Protein AF-A0A286D5J5-F1 (afdb_monomer_lite)

Structure (mmCIF, N/CA/C/O backbone):
data_AF-A0A286D5J5-F1
#
_entry.id   AF-A0A286D5J5-F1
#
loop_
_atom_site.group_PDB
_atom_site.id
_atom_site.type_symbol
_atom_site.label_atom_id
_atom_site.label_alt_id
_atom_site.label_comp_id
_atom_site.label_asym_id
_atom_site.label_entity_id
_atom_site.label_seq_id
_atom_site.pdbx_PDB_ins_code
_atom_site.Cartn_x
_atom_site.Cartn_y
_atom_site.Cartn_z
_atom_site.occupancy
_atom_site.B_iso_or_equiv
_atom_site.auth_seq_id
_atom_site.auth_comp_id
_atom_site.auth_asym_id
_atom_site.auth_atom_id
_atom_site.pdbx_PDB_model_num
ATOM 1 N N . MET A 1 1 ? -17.700 3.821 -0.737 1.00 77.81 1 MET A N 1
ATOM 2 C CA . MET A 1 1 ? -17.558 2.663 0.177 1.00 77.81 1 MET A CA 1
ATOM 3 C C . MET A 1 1 ? -17.614 3.028 1.661 1.00 77.81 1 MET A C 1
ATOM 5 O O . MET A 1 1 ? -18.335 2.362 2.390 1.00 77.81 1 MET A O 1
ATOM 9 N N . ALA A 1 2 ? -16.847 4.015 2.151 1.00 86.00 2 ALA A N 1
ATOM 10 C CA . ALA A 1 2 ? -16.774 4.291 3.593 1.00 86.00 2 ALA A CA 1
ATOM 11 C C . ALA A 1 2 ? -18.097 4.780 4.219 1.00 86.00 2 ALA A C 1
ATOM 13 O O . ALA A 1 2 ? -18.407 4.389 5.338 1.00 86.00 2 ALA A O 1
ATOM 14 N N . SER A 1 3 ? -18.878 5.601 3.512 1.00 86.69 3 SER A N 1
ATOM 15 C CA . SER A 1 3 ? -20.154 6.133 4.021 1.00 86.69 3 SER A CA 1
ATOM 16 C C . SER A 1 3 ? -21.285 5.108 3.954 1.00 86.69 3 SER A C 1
ATOM 18 O O . SER A 1 3 ? -22.185 5.113 4.783 1.00 86.69 3 SER A O 1
ATOM 20 N N . GLU A 1 4 ? -21.229 4.201 2.985 1.00 90.56 4 GLU A N 1
ATOM 21 C CA . GLU A 1 4 ? -22.246 3.182 2.743 1.00 90.56 4 GLU A CA 1
ATOM 22 C C . GLU A 1 4 ? -22.267 2.124 3.856 1.00 90.56 4 GLU A C 1
ATOM 24 O O . GLU A 1 4 ? -23.325 1.585 4.169 1.00 90.56 4 GLU A O 1
ATOM 29 N N . VAL A 1 5 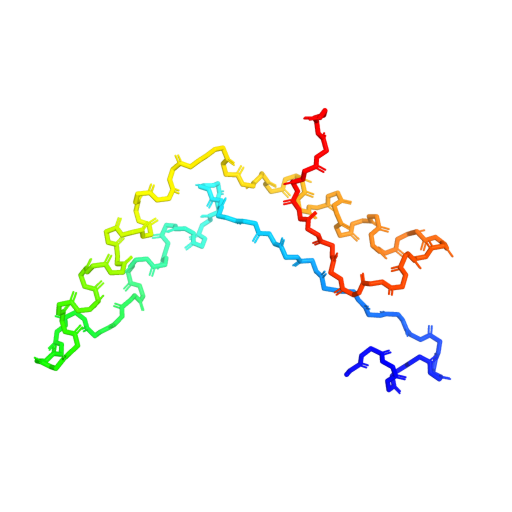? -21.117 1.849 4.485 1.00 92.12 5 VAL A N 1
ATOM 30 C CA . VAL A 1 5 ? -21.000 0.850 5.562 1.00 92.12 5 VAL A CA 1
ATOM 31 C C . VAL A 1 5 ? -21.070 1.443 6.976 1.00 92.12 5 VAL A C 1
ATOM 33 O O . VAL A 1 5 ? -21.183 0.696 7.949 1.00 92.12 5 VAL A O 1
ATOM 36 N N . GLU A 1 6 ? -21.056 2.774 7.099 1.00 88.94 6 GLU A N 1
ATOM 37 C CA . GLU A 1 6 ? -21.098 3.492 8.384 1.00 88.94 6 GLU A CA 1
ATOM 38 C C . GLU A 1 6 ? -22.381 3.172 9.169 1.00 88.94 6 GLU A C 1
ATOM 40 O O . GLU A 1 6 ? -22.335 2.997 10.386 1.00 88.94 6 GLU A O 1
ATOM 45 N N . ALA A 1 7 ? -23.510 2.987 8.472 1.00 90.06 7 ALA A N 1
ATOM 46 C CA . ALA A 1 7 ? -24.795 2.615 9.073 1.00 90.06 7 ALA A CA 1
ATOM 47 C C . ALA A 1 7 ? -24.762 1.268 9.821 1.00 90.06 7 ALA A C 1
ATOM 49 O O . ALA A 1 7 ? -25.577 1.036 10.711 1.00 90.06 7 ALA A O 1
ATOM 50 N N . PHE A 1 8 ? -23.807 0.394 9.493 1.00 92.69 8 PHE A N 1
ATOM 51 C CA . PHE A 1 8 ? -23.613 -0.900 10.151 1.00 92.69 8 PHE A CA 1
ATOM 52 C C . PHE A 1 8 ? -22.578 -0.840 11.284 1.00 92.69 8 PHE A C 1
ATOM 54 O O . PHE A 1 8 ? -22.168 -1.878 11.800 1.00 92.69 8 PHE A O 1
ATOM 61 N N . GLY A 1 9 ? -22.109 0.356 11.657 1.00 88.88 9 GLY A N 1
ATOM 62 C CA . GLY A 1 9 ? -21.058 0.533 12.662 1.00 88.88 9 GLY A CA 1
ATOM 63 C C . GLY A 1 9 ? -19.665 0.102 12.186 1.00 88.88 9 GLY A C 1
ATOM 64 O O . GLY A 1 9 ? -18.758 -0.056 13.003 1.00 88.88 9 GLY A O 1
ATOM 65 N N . VAL A 1 10 ? -19.472 -0.090 10.875 1.00 89.62 10 VAL A N 1
ATOM 66 C CA . VAL A 1 10 ? -18.186 -0.477 10.281 1.00 89.62 10 VAL A CA 1
ATOM 67 C C . VAL A 1 10 ? -17.414 0.769 9.848 1.00 89.62 10 VAL A C 1
ATOM 69 O O . VAL A 1 10 ? -17.965 1.674 9.225 1.00 89.62 10 VAL A O 1
ATOM 72 N N . ARG A 1 11 ? -16.109 0.808 10.148 1.00 87.81 11 ARG A N 1
ATOM 73 C CA . ARG A 1 11 ? -15.196 1.888 9.738 1.00 87.81 11 ARG A CA 1
ATOM 74 C C . ARG A 1 11 ? -14.274 1.421 8.619 1.00 87.81 11 ARG A C 1
ATOM 76 O O . ARG A 1 11 ? -13.745 0.314 8.673 1.00 87.81 11 ARG A O 1
ATOM 83 N N . VAL A 1 12 ? -14.035 2.290 7.639 1.00 90.12 12 VAL A N 1
ATOM 84 C CA . VAL A 1 12 ? -13.125 2.027 6.515 1.00 90.12 12 VAL A CA 1
ATOM 85 C C . VAL A 1 12 ? -12.109 3.154 6.407 1.00 90.12 12 VAL A C 1
ATOM 87 O O . VAL A 1 12 ? -12.465 4.333 6.378 1.00 90.12 12 VAL A O 1
ATOM 90 N N . HIS A 1 13 ? -10.835 2.785 6.304 1.00 88.25 13 HIS A N 1
ATOM 91 C CA . HIS A 1 13 ? -9.723 3.716 6.153 1.00 88.25 13 HIS A CA 1
ATOM 92 C C . HIS A 1 13 ? -8.812 3.258 5.015 1.00 88.25 13 HIS A C 1
ATOM 94 O O . HIS A 1 13 ? -8.543 2.068 4.875 1.00 88.25 13 HIS A O 1
ATOM 100 N N . THR A 1 14 ? -8.327 4.207 4.212 1.00 90.81 14 THR A N 1
ATOM 101 C CA . THR A 1 14 ? -7.306 3.947 3.188 1.00 90.81 14 THR A CA 1
ATOM 102 C C . THR A 1 14 ? -5.974 4.522 3.654 1.00 90.81 14 THR A C 1
ATOM 104 O O . THR A 1 14 ? -5.879 5.710 3.981 1.00 90.81 14 THR A O 1
ATOM 107 N N . VAL A 1 15 ? -4.955 3.667 3.686 1.00 90.25 15 VAL A N 1
ATOM 108 C CA . VAL A 1 15 ? -3.568 4.035 3.970 1.00 90.25 15 VAL A CA 1
ATOM 109 C C . VAL A 1 15 ? -2.829 4.089 2.638 1.00 90.25 15 VAL A C 1
ATOM 111 O O . VAL A 1 15 ? -2.792 3.088 1.926 1.00 90.25 15 VAL A O 1
ATOM 114 N N . LEU A 1 16 ? -2.276 5.252 2.287 1.00 89.75 16 LEU A N 1
ATOM 115 C CA . LEU A 1 16 ? -1.538 5.449 1.037 1.00 89.75 16 LEU A CA 1
ATOM 116 C C . LEU A 1 16 ? -0.032 5.528 1.332 1.00 89.75 16 LEU A C 1
ATOM 118 O O . LEU A 1 16 ? 0.443 6.580 1.779 1.00 89.75 16 LEU A O 1
ATOM 122 N N . PRO A 1 17 ? 0.721 4.428 1.136 1.00 88.44 17 PRO A N 1
ATOM 123 C CA . PRO A 1 17 ? 2.169 4.433 1.279 1.00 88.44 17 PRO A CA 1
ATOM 124 C C . PRO A 1 17 ? 2.862 5.055 0.062 1.00 88.44 17 PRO A C 1
ATOM 126 O O . PRO A 1 17 ? 2.334 5.056 -1.051 1.00 88.44 17 PRO A O 1
ATOM 129 N N . GLY A 1 18 ? 4.076 5.559 0.279 1.00 85.94 18 GLY A N 1
ATOM 130 C CA . GLY A 1 18 ? 5.008 5.876 -0.798 1.00 85.94 18 GLY A CA 1
ATOM 131 C C . GLY A 1 18 ? 5.753 4.634 -1.302 1.00 85.94 18 GLY A C 1
ATOM 132 O O . GLY A 1 18 ? 5.453 3.500 -0.929 1.00 85.94 18 GLY A O 1
ATOM 133 N N . SER A 1 19 ? 6.759 4.852 -2.152 1.00 84.50 19 SER A N 1
ATOM 134 C CA . SER A 1 19 ? 7.637 3.776 -2.637 1.00 84.50 19 SER A CA 1
ATOM 135 C C . SER A 1 19 ? 8.448 3.165 -1.490 1.00 84.50 19 SER A C 1
ATOM 137 O O . SER A 1 19 ? 8.950 3.901 -0.643 1.00 84.50 19 SER A O 1
ATOM 139 N N . SER A 1 20 ? 8.622 1.841 -1.487 1.00 85.88 20 SER A N 1
ATOM 140 C CA . SER A 1 20 ? 9.428 1.119 -0.499 1.00 85.88 20 SER A CA 1
ATOM 141 C C . SER A 1 20 ? 10.391 0.148 -1.175 1.00 85.88 20 SER A C 1
ATOM 143 O O . SER A 1 20 ? 9.971 -0.697 -1.965 1.00 85.88 20 SER A O 1
ATOM 145 N N . GLY A 1 21 ? 11.680 0.254 -0.846 1.00 81.88 21 GLY A N 1
ATOM 146 C CA . GLY A 1 21 ? 12.719 -0.659 -1.334 1.00 81.88 21 GLY A CA 1
ATOM 147 C C . GLY A 1 21 ? 12.820 -1.979 -0.561 1.00 81.88 21 GLY A C 1
ATOM 148 O O . GLY A 1 21 ? 13.504 -2.881 -1.013 1.00 81.88 21 GLY A O 1
ATOM 149 N N . GLU A 1 22 ? 12.152 -2.104 0.589 1.00 85.56 22 GLU A N 1
ATOM 150 C CA . GLU A 1 22 ? 12.253 -3.271 1.491 1.00 85.56 22 GLU A CA 1
ATOM 151 C C . GLU A 1 22 ? 11.239 -4.377 1.189 1.00 85.56 22 GLU A C 1
ATOM 153 O O . GLU A 1 22 ? 11.185 -5.386 1.890 1.00 85.56 22 GLU A O 1
ATOM 158 N N . THR A 1 23 ? 10.381 -4.170 0.194 1.00 85.25 23 THR A N 1
ATOM 159 C CA . THR A 1 23 ? 9.276 -5.083 -0.102 1.00 85.25 23 THR A CA 1
ATOM 160 C C . THR A 1 23 ? 9.626 -5.978 -1.282 1.00 85.25 23 THR A C 1
ATOM 162 O O . THR A 1 23 ? 10.098 -5.490 -2.301 1.00 85.25 23 THR A O 1
ATOM 165 N N . SER A 1 24 ? 9.296 -7.268 -1.209 1.00 85.94 24 SER A N 1
ATOM 166 C CA . SER A 1 24 ? 9.428 -8.196 -2.348 1.00 85.94 24 SER A CA 1
ATOM 167 C C . SER A 1 24 ? 8.584 -7.784 -3.563 1.00 85.94 24 SER A C 1
ATOM 169 O O . SER A 1 24 ? 8.864 -8.172 -4.699 1.00 85.94 24 SER A O 1
ATOM 171 N N . PHE A 1 25 ? 7.555 -6.956 -3.345 1.00 86.12 25 PHE A N 1
ATOM 172 C CA . PHE A 1 25 ? 6.813 -6.300 -4.418 1.00 86.12 25 PHE A CA 1
ATOM 173 C C . PHE A 1 25 ? 7.732 -5.433 -5.288 1.00 86.12 25 PHE A C 1
ATOM 175 O O . PHE A 1 25 ? 7.633 -5.488 -6.508 1.00 86.12 25 PHE A O 1
ATOM 182 N N . ARG A 1 26 ? 8.667 -4.681 -4.688 1.00 82.06 26 ARG A N 1
ATOM 183 C CA . ARG A 1 26 ? 9.664 -3.883 -5.422 1.00 82.06 26 ARG A CA 1
ATOM 184 C C . ARG A 1 26 ? 10.495 -4.758 -6.360 1.00 82.06 26 ARG A C 1
ATOM 186 O O . ARG A 1 26 ? 10.668 -4.386 -7.518 1.00 82.06 26 ARG A O 1
ATOM 193 N N . ASP A 1 27 ? 10.963 -5.902 -5.867 1.00 83.00 27 ASP A N 1
ATOM 194 C CA . ASP A 1 27 ? 11.842 -6.810 -6.615 1.00 83.00 27 ASP A CA 1
ATOM 195 C C . ASP A 1 27 ? 11.116 -7.482 -7.787 1.00 83.00 27 ASP A C 1
ATOM 197 O O . ASP A 1 27 ? 11.685 -7.684 -8.857 1.00 83.00 27 ASP A O 1
ATOM 201 N N . THR A 1 28 ? 9.833 -7.800 -7.608 1.00 84.44 28 THR A N 1
ATOM 202 C CA . THR A 1 28 ? 9.022 -8.513 -8.608 1.00 84.44 28 THR A CA 1
ATOM 203 C C . THR A 1 28 ? 8.255 -7.592 -9.560 1.00 84.44 28 THR A C 1
ATOM 205 O O . THR A 1 28 ? 7.800 -8.047 -10.612 1.00 84.44 28 THR A O 1
ATOM 208 N N . ALA A 1 29 ? 8.114 -6.303 -9.240 1.00 81.56 29 ALA A N 1
ATOM 209 C CA . ALA A 1 29 ? 7.339 -5.354 -10.040 1.00 81.56 29 ALA A CA 1
ATOM 210 C C . ALA A 1 29 ? 7.903 -5.155 -11.455 1.00 81.56 29 ALA A C 1
ATOM 212 O O . ALA A 1 29 ? 7.134 -5.068 -12.409 1.00 81.56 29 ALA A O 1
ATOM 213 N N . LEU A 1 30 ? 9.232 -5.116 -11.606 1.00 75.56 30 LEU A N 1
ATOM 214 C CA . LEU A 1 30 ? 9.880 -4.920 -1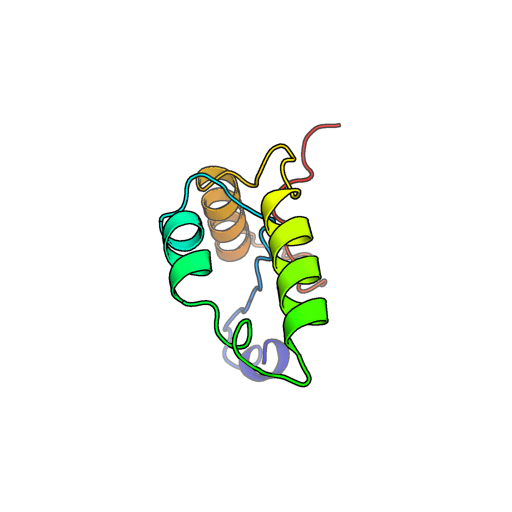2.910 1.00 75.56 30 LEU A CA 1
ATOM 215 C C . LEU A 1 30 ? 9.699 -6.131 -13.832 1.00 75.56 30 LEU A C 1
ATOM 217 O O . LEU A 1 30 ? 9.425 -5.958 -15.013 1.00 75.56 30 LEU A O 1
ATOM 221 N N . THR A 1 31 ? 9.796 -7.348 -13.291 1.00 79.75 31 THR A N 1
ATOM 222 C CA . THR A 1 31 ? 9.636 -8.596 -14.059 1.00 79.75 31 THR A CA 1
ATOM 223 C C . THR A 1 31 ? 8.210 -8.786 -14.578 1.00 79.75 31 THR A C 1
ATOM 225 O O . THR A 1 31 ? 8.002 -9.427 -15.601 1.00 79.75 31 THR A O 1
ATOM 228 N N . ASN A 1 32 ? 7.219 -8.227 -13.881 1.00 80.44 32 ASN A N 1
ATOM 229 C CA . ASN A 1 32 ? 5.812 -8.314 -14.275 1.00 80.44 32 ASN A CA 1
ATOM 230 C C . ASN A 1 32 ? 5.349 -7.143 -15.153 1.00 80.44 32 ASN A C 1
ATOM 232 O O . ASN A 1 32 ? 4.173 -7.085 -15.522 1.00 80.44 32 ASN A O 1
ATOM 236 N N . LEU A 1 33 ? 6.242 -6.208 -15.483 1.00 78.81 33 LEU A N 1
ATOM 237 C CA . LEU A 1 33 ? 5.913 -5.091 -16.351 1.00 78.81 33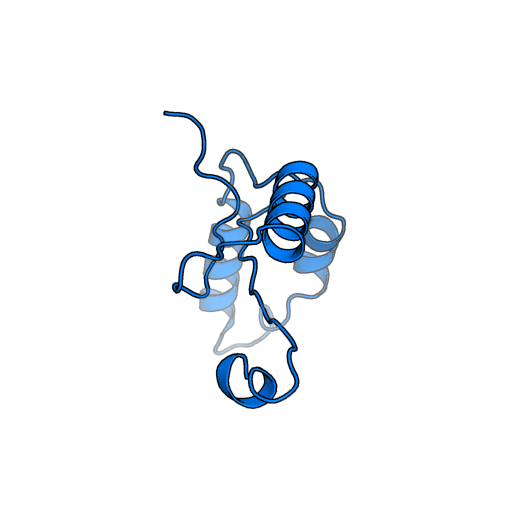 LEU A CA 1
ATOM 238 C C . LEU A 1 33 ? 5.799 -5.569 -17.806 1.00 78.81 33 LEU A C 1
ATOM 240 O O . LEU A 1 33 ? 6.666 -6.284 -18.301 1.00 78.81 33 LEU A O 1
ATOM 244 N N . ARG A 1 34 ? 4.729 -5.167 -18.493 1.00 80.00 34 ARG A N 1
ATOM 245 C CA . ARG A 1 34 ? 4.452 -5.515 -19.897 1.00 80.00 34 ARG A CA 1
ATOM 246 C C . ARG A 1 34 ? 4.351 -4.254 -20.749 1.00 80.00 34 ARG A C 1
ATOM 248 O O . ARG A 1 34 ? 4.076 -3.190 -20.198 1.00 80.00 34 ARG A O 1
ATOM 255 N N . GLY A 1 35 ? 4.521 -4.378 -22.065 1.00 79.19 35 GLY A N 1
ATOM 256 C CA . GLY A 1 35 ? 4.345 -3.267 -23.010 1.00 79.19 35 GLY A CA 1
ATOM 257 C C . GLY A 1 35 ? 5.634 -2.528 -23.375 1.00 79.19 35 GLY A C 1
ATOM 258 O O . GLY A 1 35 ? 5.573 -1.504 -24.042 1.00 79.19 35 GLY A O 1
ATOM 259 N N . ILE A 1 36 ? 6.796 -3.038 -22.953 1.00 79.69 36 ILE A N 1
ATOM 260 C CA . ILE A 1 36 ? 8.117 -2.589 -23.447 1.00 79.69 36 ILE A CA 1
ATOM 261 C C . ILE A 1 36 ? 8.348 -3.106 -24.883 1.00 79.69 36 ILE A C 1
ATOM 263 O O . ILE A 1 36 ? 9.147 -2.601 -25.653 1.00 79.69 36 ILE A O 1
ATOM 267 N N . ASP A 1 37 ? 7.630 -4.155 -25.242 1.00 81.81 37 ASP A N 1
ATOM 268 C CA . ASP A 1 37 ? 7.632 -4.852 -26.516 1.00 81.81 37 ASP A CA 1
ATOM 269 C C . ASP A 1 37 ? 6.508 -4.381 -27.461 1.00 81.81 37 ASP A C 1
ATOM 271 O O . ASP A 1 37 ? 6.336 -4.942 -28.539 1.00 81.81 37 ASP A O 1
ATOM 275 N N . ASP A 1 38 ? 5.757 -3.343 -27.077 1.00 87.44 38 ASP A N 1
ATOM 276 C CA . ASP A 1 38 ? 4.664 -2.773 -27.868 1.00 87.44 38 ASP A CA 1
ATOM 277 C C . ASP A 1 38 ? 5.143 -1.575 -28.707 1.00 87.44 38 ASP A C 1
ATOM 279 O O . ASP A 1 38 ? 5.689 -0.609 -28.175 1.00 87.44 38 ASP A O 1
ATOM 283 N N . GLU A 1 39 ? 4.903 -1.609 -30.020 1.00 86.69 39 GLU A N 1
ATOM 284 C CA . GLU A 1 39 ? 5.375 -0.590 -30.971 1.00 86.69 39 GLU A CA 1
ATOM 285 C C . GLU A 1 39 ? 4.817 0.820 -30.710 1.00 86.69 39 GLU A C 1
ATOM 287 O O . GLU A 1 39 ? 5.448 1.813 -31.075 1.00 86.69 39 GLU A O 1
ATOM 292 N N . VAL A 1 40 ? 3.646 0.931 -30.077 1.00 92.31 40 VAL A N 1
ATOM 293 C CA . VAL A 1 40 ? 2.988 2.213 -29.785 1.00 92.31 40 VAL A CA 1
ATOM 294 C C . VAL A 1 40 ? 3.405 2.744 -28.414 1.00 92.31 40 VAL A C 1
ATOM 296 O O . VAL A 1 40 ? 3.495 3.960 -28.221 1.00 92.31 40 VAL A O 1
ATOM 299 N N . TYR A 1 41 ? 3.663 1.850 -27.455 1.00 87.69 41 TYR A N 1
ATOM 300 C CA . TYR A 1 41 ? 3.865 2.215 -26.051 1.00 87.69 41 TYR A CA 1
ATOM 301 C C . TYR A 1 41 ? 5.307 2.084 -25.538 1.00 87.69 41 TYR A C 1
ATOM 303 O O . TYR A 1 41 ? 5.566 2.560 -24.428 1.00 87.69 41 TYR A O 1
ATOM 311 N N . ASP A 1 42 ? 6.249 1.532 -26.313 1.00 90.12 42 ASP A N 1
ATOM 312 C CA . ASP A 1 42 ? 7.625 1.258 -25.861 1.00 90.12 42 ASP A CA 1
ATOM 313 C C . ASP A 1 42 ? 8.301 2.488 -25.227 1.00 90.12 42 ASP A C 1
ATOM 315 O O . ASP A 1 42 ? 8.739 2.443 -24.076 1.00 90.12 42 ASP A O 1
ATOM 319 N N . GLU A 1 43 ? 8.309 3.634 -25.913 1.00 90.25 43 GLU A N 1
ATOM 320 C CA . GLU A 1 43 ? 8.970 4.845 -25.403 1.00 90.25 43 GLU A CA 1
ATOM 321 C C . GLU A 1 43 ? 8.352 5.332 -24.081 1.00 90.25 43 GLU A C 1
ATOM 323 O O . GLU A 1 43 ? 9.063 5.655 -23.123 1.00 90.25 43 GLU A O 1
ATOM 328 N N . PHE A 1 44 ? 7.020 5.326 -23.982 1.00 90.62 44 PHE A N 1
ATOM 329 C CA . PHE A 1 44 ? 6.322 5.690 -22.748 1.00 90.62 44 PHE A CA 1
ATOM 330 C C . PHE A 1 44 ? 6.669 4.730 -21.602 1.00 90.62 44 PHE A C 1
ATOM 332 O O . PHE A 1 44 ? 6.911 5.159 -20.464 1.00 90.62 44 PHE A O 1
ATOM 339 N N . MET A 1 45 ? 6.732 3.432 -21.898 1.00 90.19 45 MET A N 1
ATOM 340 C CA . MET A 1 45 ? 7.060 2.402 -20.921 1.00 90.19 45 MET A CA 1
ATOM 341 C C . MET A 1 45 ? 8.505 2.527 -20.439 1.00 90.19 45 MET A C 1
ATOM 343 O O . MET A 1 45 ? 8.741 2.533 -19.227 1.00 90.19 45 MET A O 1
ATOM 347 N N . ARG A 1 46 ? 9.470 2.741 -21.341 1.00 88.44 46 ARG A N 1
ATOM 348 C CA . ARG A 1 46 ? 10.877 2.993 -20.989 1.00 88.44 46 ARG A CA 1
ATOM 349 C C . ARG A 1 46 ? 11.028 4.204 -20.078 1.00 88.44 46 ARG A C 1
ATOM 351 O O . ARG A 1 46 ? 11.673 4.109 -19.030 1.00 88.44 46 ARG A O 1
ATOM 358 N N . GLN A 1 47 ? 10.402 5.330 -20.423 1.00 90.81 47 GLN A N 1
ATOM 359 C CA . GLN A 1 47 ? 10.451 6.542 -19.601 1.00 90.81 47 GLN A CA 1
ATOM 360 C C . GLN A 1 47 ? 9.837 6.323 -18.211 1.00 90.81 47 GLN A C 1
ATOM 362 O O . GLN A 1 47 ? 10.396 6.762 -17.198 1.00 90.81 47 GLN A O 1
ATOM 367 N N . THR A 1 48 ? 8.717 5.603 -18.146 1.00 88.62 48 THR A N 1
ATOM 368 C CA . THR A 1 48 ? 8.032 5.264 -16.893 1.00 88.62 48 THR A CA 1
ATOM 369 C C . THR A 1 48 ? 8.909 4.399 -15.989 1.00 88.62 48 THR A C 1
ATOM 371 O O . THR A 1 48 ? 9.080 4.729 -14.812 1.00 88.62 48 THR A O 1
ATOM 374 N N . ILE A 1 49 ? 9.547 3.357 -16.532 1.00 86.62 49 ILE A N 1
ATOM 375 C CA . ILE A 1 49 ? 10.480 2.495 -15.789 1.00 86.62 49 ILE A CA 1
ATOM 376 C C . ILE A 1 49 ? 11.642 3.309 -15.239 1.00 86.62 49 ILE A C 1
ATOM 378 O O . ILE A 1 49 ? 11.947 3.230 -14.049 1.00 86.62 49 ILE A O 1
ATOM 382 N N . VAL A 1 50 ? 12.267 4.140 -16.077 1.00 88.19 50 VAL A N 1
ATOM 383 C CA . VAL A 1 50 ? 13.379 4.997 -15.653 1.00 88.19 50 VAL A CA 1
ATOM 384 C C . VAL A 1 50 ? 12.950 5.896 -14.493 1.00 88.19 50 VAL A C 1
ATOM 386 O O . VAL A 1 50 ? 13.698 6.050 -13.527 1.00 88.19 50 VAL A O 1
ATOM 389 N N . ARG A 1 51 ? 11.734 6.452 -14.530 1.00 86.06 51 ARG A N 1
ATOM 390 C CA . ARG A 1 51 ? 11.197 7.278 -13.441 1.00 86.06 51 ARG A CA 1
ATOM 391 C C . ARG A 1 51 ? 10.928 6.474 -12.163 1.00 86.06 51 ARG A C 1
ATOM 393 O O . ARG A 1 51 ? 11.244 6.962 -11.080 1.00 86.06 51 ARG A O 1
ATOM 400 N N . MET A 1 52 ? 10.404 5.252 -12.273 1.00 82.00 52 MET A N 1
ATOM 401 C CA . MET A 1 52 ? 10.181 4.334 -11.141 1.00 82.00 52 MET A CA 1
ATOM 402 C C . MET A 1 52 ? 11.484 3.805 -10.519 1.00 82.00 52 MET A C 1
ATOM 404 O O . MET A 1 52 ? 11.541 3.501 -9.324 1.00 82.00 52 MET A O 1
ATOM 408 N N . LEU A 1 53 ? 12.549 3.672 -11.309 1.00 79.81 53 LEU A N 1
ATOM 409 C CA . LEU A 1 53 ? 13.882 3.323 -10.814 1.00 79.81 53 LEU A CA 1
ATOM 410 C C . LEU A 1 53 ? 14.538 4.522 -10.121 1.00 79.81 53 LEU A C 1
ATOM 412 O O . LEU A 1 53 ? 15.104 4.371 -9.042 1.00 79.81 53 LEU A O 1
ATOM 416 N N . LYS A 1 54 ? 14.391 5.723 -10.698 1.00 80.44 54 LYS A N 1
ATOM 417 C CA . LYS A 1 54 ? 14.893 6.991 -10.142 1.00 80.44 54 LYS A CA 1
ATOM 418 C C . LYS A 1 54 ? 14.126 7.492 -8.920 1.00 80.44 54 LYS A C 1
ATOM 420 O O . LYS A 1 54 ? 14.593 8.433 -8.283 1.00 80.44 54 LYS A O 1
ATOM 425 N N . SER A 1 55 ? 12.979 6.910 -8.565 1.00 69.50 55 SER A N 1
ATOM 426 C CA . SER A 1 55 ? 12.293 7.213 -7.305 1.00 69.50 55 SER A CA 1
ATOM 427 C C . SER A 1 55 ? 13.062 6.606 -6.118 1.00 69.50 55 SER A C 1
ATOM 429 O O . SER A 1 55 ? 12.614 5.654 -5.481 1.00 69.50 55 SER A O 1
ATOM 431 N N . VAL A 1 56 ? 14.248 7.153 -5.863 1.00 60.25 56 VAL A N 1
ATOM 432 C CA . VAL A 1 56 ? 15.145 6.882 -4.738 1.00 60.25 56 VAL A CA 1
ATOM 433 C C . VAL A 1 56 ? 15.086 8.088 -3.799 1.00 60.25 56 VAL A C 1
ATOM 435 O O . VAL A 1 56 ? 15.941 8.965 -3.814 1.00 60.25 56 VAL A O 1
ATOM 438 N N . GLY A 1 57 ? 14.002 8.179 -3.030 1.00 62.28 57 GLY A N 1
ATOM 439 C CA . GLY A 1 57 ? 13.955 8.981 -1.801 1.00 62.28 57 GLY A CA 1
ATOM 440 C C . GLY A 1 57 ? 14.114 8.066 -0.582 1.00 62.28 57 GLY A C 1
ATOM 441 O O . GLY A 1 57 ? 14.189 6.848 -0.772 1.00 62.28 57 GLY A O 1
ATOM 442 N N . PRO A 1 58 ? 14.131 8.591 0.661 1.00 67.06 58 PRO A N 1
ATOM 443 C CA . PRO A 1 58 ? 13.913 7.753 1.837 1.00 67.06 58 PRO A CA 1
ATOM 444 C C . PRO A 1 58 ? 12.536 7.098 1.676 1.00 67.06 58 PRO A C 1
ATOM 446 O O . PRO A 1 58 ? 11.500 7.743 1.828 1.00 67.06 58 PRO A O 1
ATOM 449 N N . GLY A 1 59 ? 12.541 5.851 1.206 1.00 79.75 59 GLY A N 1
ATOM 450 C CA . GLY A 1 59 ? 11.328 5.110 0.905 1.00 79.75 59 GLY A CA 1
ATOM 451 C C . GLY A 1 59 ? 10.520 4.891 2.174 1.00 79.75 59 GLY A C 1
ATOM 452 O O . GLY A 1 59 ? 11.072 4.836 3.273 1.00 79.75 59 GLY A O 1
ATOM 453 N N . THR A 1 60 ? 9.211 4.746 2.020 1.00 88.12 60 THR A N 1
ATOM 454 C CA . THR A 1 60 ? 8.334 4.380 3.126 1.00 88.12 60 THR A CA 1
ATOM 455 C C . THR A 1 60 ? 8.800 3.050 3.714 1.00 88.12 60 THR A C 1
ATOM 457 O O . THR A 1 60 ? 8.944 2.055 2.997 1.00 88.12 60 THR A O 1
ATOM 460 N N . ARG A 1 61 ? 9.043 3.015 5.024 1.00 90.19 61 ARG A N 1
ATOM 461 C CA . ARG A 1 61 ? 9.454 1.787 5.720 1.00 90.19 61 ARG A CA 1
ATOM 462 C C . ARG A 1 61 ? 8.230 0.915 5.986 1.00 90.19 61 ARG A C 1
ATOM 464 O O . ARG A 1 61 ? 7.182 1.428 6.376 1.00 90.19 61 ARG A O 1
ATOM 471 N N . SER A 1 62 ? 8.369 -0.410 5.909 1.00 90.12 62 SER A N 1
ATOM 472 C CA . SER A 1 62 ? 7.264 -1.341 6.216 1.00 90.12 62 SER A CA 1
ATOM 473 C C . SER A 1 62 ? 6.670 -1.111 7.614 1.00 90.12 62 SER A C 1
ATOM 475 O O . SER A 1 62 ? 5.459 -1.199 7.809 1.00 90.12 62 SER A O 1
ATOM 477 N N . LYS A 1 63 ? 7.516 -0.735 8.583 1.00 91.62 63 LYS A N 1
ATOM 478 C CA . LYS A 1 63 ? 7.094 -0.395 9.948 1.00 91.62 63 LYS A CA 1
ATOM 479 C C . LYS A 1 63 ? 6.199 0.848 10.005 1.00 91.62 63 LYS A C 1
ATOM 481 O O . LYS A 1 63 ? 5.216 0.844 10.735 1.00 91.62 63 LYS A O 1
ATOM 486 N N . GLU A 1 64 ? 6.493 1.882 9.219 1.00 91.25 64 GLU A N 1
ATOM 487 C CA . GLU A 1 64 ? 5.682 3.109 9.179 1.00 91.25 64 GLU A CA 1
ATOM 488 C C . GLU A 1 64 ? 4.277 2.823 8.640 1.00 91.25 64 GLU A C 1
ATOM 490 O O . GLU A 1 64 ? 3.295 3.362 9.152 1.00 91.25 64 GLU A O 1
ATOM 495 N N . VAL A 1 65 ? 4.166 1.932 7.645 1.00 92.50 65 VAL A N 1
ATOM 496 C CA . VAL A 1 65 ? 2.867 1.477 7.125 1.00 92.50 65 VAL A CA 1
ATOM 497 C C . VAL A 1 65 ? 2.103 0.712 8.202 1.00 92.50 65 VAL A C 1
ATOM 499 O O . VAL A 1 65 ? 0.929 0.997 8.429 1.00 92.50 65 VAL A O 1
ATOM 502 N N . ALA A 1 66 ? 2.762 -0.217 8.901 1.00 93.69 66 ALA A N 1
ATOM 503 C CA . ALA A 1 66 ? 2.140 -0.987 9.976 1.00 93.69 66 ALA A CA 1
ATOM 504 C C . ALA A 1 66 ? 1.631 -0.083 11.113 1.00 93.69 66 ALA A C 1
ATOM 506 O O . ALA A 1 66 ? 0.506 -0.250 11.583 1.00 93.69 66 ALA A O 1
ATOM 507 N N . GLU A 1 67 ? 2.414 0.923 11.511 1.00 93.81 67 GLU A N 1
ATOM 508 C CA . GLU A 1 67 ? 1.996 1.916 12.505 1.00 93.81 67 GLU A CA 1
ATOM 509 C C . GLU A 1 67 ? 0.810 2.762 12.022 1.00 93.81 67 GLU A C 1
ATOM 511 O O . GLU A 1 67 ? -0.102 3.040 12.802 1.00 93.81 67 GLU A O 1
ATOM 516 N N . ALA A 1 68 ? 0.785 3.155 10.745 1.00 91.50 68 ALA A N 1
ATOM 517 C CA . ALA A 1 68 ? -0.333 3.899 10.169 1.00 91.50 68 ALA A CA 1
ATOM 518 C C . ALA A 1 68 ? -1.625 3.065 10.135 1.00 91.50 68 ALA A C 1
ATOM 520 O O . ALA A 1 68 ? -2.684 3.573 10.503 1.00 91.50 68 ALA A O 1
ATOM 521 N N . VAL A 1 69 ? -1.536 1.785 9.757 1.00 93.00 69 VAL A N 1
ATOM 522 C CA . VAL A 1 69 ? -2.669 0.843 9.785 1.00 93.00 69 VAL A CA 1
ATOM 523 C C . VAL A 1 69 ? -3.181 0.658 11.211 1.00 93.00 69 VAL A C 1
ATOM 525 O O . VAL A 1 69 ? -4.385 0.763 11.441 1.00 93.00 69 VAL A O 1
ATOM 528 N N . TRP A 1 70 ? -2.278 0.449 12.174 1.00 93.56 70 TRP A N 1
ATOM 529 C CA . TRP A 1 70 ? -2.640 0.323 13.585 1.00 93.56 70 TRP A CA 1
ATOM 530 C C . TRP A 1 70 ? -3.393 1.557 14.082 1.00 93.56 70 TRP A C 1
ATOM 532 O O . TRP A 1 70 ? -4.501 1.436 14.596 1.00 93.56 70 TRP A O 1
ATOM 542 N N . ARG A 1 71 ? -2.845 2.757 13.851 1.00 90.50 71 ARG A N 1
ATOM 543 C CA . ARG A 1 71 ? -3.496 4.014 14.248 1.00 90.50 71 ARG A CA 1
ATOM 544 C C . ARG A 1 71 ? -4.864 4.179 13.594 1.00 90.50 71 ARG A C 1
ATOM 546 O O . ARG A 1 71 ? -5.812 4.529 14.287 1.00 90.50 71 ARG A O 1
ATOM 553 N N . ALA A 1 72 ? -4.993 3.886 12.300 1.00 89.69 72 ALA A N 1
ATOM 554 C CA . ALA A 1 72 ? -6.276 3.963 11.607 1.00 89.69 72 ALA A CA 1
ATOM 555 C C . ALA A 1 72 ? -7.319 3.000 12.207 1.00 89.69 72 ALA A C 1
ATOM 557 O O . ALA A 1 72 ? -8.498 3.340 12.289 1.00 89.69 72 ALA A O 1
ATOM 558 N N . ALA A 1 73 ? -6.894 1.822 12.668 1.00 90.38 73 ALA A N 1
ATOM 559 C CA . ALA A 1 73 ? -7.773 0.853 13.312 1.00 90.38 73 ALA A CA 1
ATOM 560 C C . ALA A 1 73 ? -8.159 1.253 14.748 1.00 90.38 73 ALA A C 1
ATOM 562 O O . ALA A 1 73 ? -9.304 1.040 15.148 1.00 90.38 73 ALA A O 1
ATOM 563 N N . THR A 1 74 ? -7.247 1.842 15.527 1.00 90.75 74 THR A N 1
ATOM 564 C CA . THR A 1 74 ? -7.451 2.069 16.970 1.00 90.75 74 THR A CA 1
ATOM 565 C C . THR A 1 74 ? -7.856 3.486 17.362 1.00 90.75 74 THR A C 1
ATOM 567 O O . THR A 1 74 ? -8.303 3.684 18.488 1.00 90.75 74 THR A O 1
ATOM 570 N N . ASP A 1 75 ? -7.685 4.484 16.493 1.00 83.19 75 ASP A N 1
ATOM 571 C CA . ASP A 1 75 ? -8.020 5.871 16.832 1.00 83.19 75 ASP A CA 1
ATOM 572 C C . ASP A 1 75 ? -9.541 6.050 16.985 1.00 83.19 75 ASP A C 1
ATOM 574 O O . ASP A 1 75 ? -10.320 5.779 16.063 1.00 83.19 75 ASP A O 1
ATOM 578 N N . ALA A 1 76 ? -9.952 6.490 18.177 1.00 68.25 76 ALA A N 1
ATOM 579 C CA . ALA A 1 76 ? -11.343 6.699 18.562 1.00 68.25 76 ALA A CA 1
ATOM 580 C C . ALA A 1 76 ? -11.928 8.005 17.999 1.00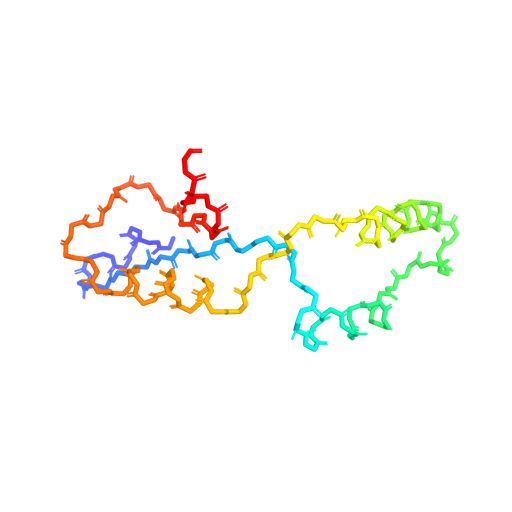 68.25 76 ALA A C 1
ATOM 582 O O . ALA A 1 76 ? -13.149 8.144 17.944 1.00 68.25 76 ALA A O 1
ATOM 583 N N . TYR A 1 77 ? -11.084 8.950 17.559 1.00 63.78 77 TYR A N 1
ATOM 584 C CA . TYR A 1 77 ? -11.518 10.222 16.973 1.00 63.78 77 TYR A CA 1
ATOM 585 C C . TYR A 1 77 ? -10.939 10.403 15.562 1.00 63.78 77 TYR A C 1
ATOM 587 O O . TYR A 1 77 ? -10.085 11.264 15.325 1.00 63.78 77 TYR A O 1
ATOM 595 N N . PRO A 1 78 ? -11.389 9.588 14.588 1.00 56.91 78 PRO A N 1
ATOM 596 C CA . PRO A 1 78 ? -10.826 9.611 13.251 1.00 56.91 78 PRO A CA 1
ATOM 597 C C . PRO A 1 78 ? -11.028 10.994 12.627 1.00 56.91 78 PRO A C 1
ATOM 599 O O . PRO A 1 78 ? -12.150 11.491 12.490 1.00 56.91 78 PRO A O 1
ATOM 602 N N . ARG A 1 79 ? -9.931 11.634 12.209 1.00 58.59 79 ARG A N 1
ATOM 603 C CA . ARG A 1 79 ? -10.014 12.855 11.400 1.00 58.59 79 ARG A CA 1
ATOM 604 C C . ARG A 1 79 ? -10.818 12.526 10.139 1.00 58.59 79 ARG A C 1
ATOM 606 O O . ARG A 1 79 ? -10.427 11.648 9.377 1.00 58.59 79 ARG A O 1
ATOM 613 N N . ARG A 1 80 ? -11.935 13.232 9.915 1.00 53.00 80 ARG A N 1
ATOM 614 C CA . ARG A 1 80 ? -12.866 13.074 8.774 1.00 53.00 80 ARG A CA 1
ATOM 615 C C . ARG A 1 80 ? -12.255 13.470 7.413 1.00 53.00 80 ARG A C 1
ATOM 617 O O . ARG A 1 80 ? -12.849 14.222 6.649 1.00 53.00 80 ARG A O 1
ATOM 624 N N . ARG A 1 81 ? -11.053 12.991 7.091 1.00 51.16 81 ARG A N 1
ATOM 625 C CA . ARG A 1 81 ? -10.456 13.050 5.753 1.00 51.16 81 ARG A CA 1
ATOM 626 C C . ARG A 1 81 ? -9.843 11.687 5.458 1.00 51.16 81 ARG A C 1
ATOM 628 O O . ARG A 1 81 ? -8.865 11.302 6.083 1.00 51.16 81 ARG A O 1
ATOM 635 N N . GLY A 1 82 ? -10.472 10.953 4.542 1.00 52.75 82 GLY A N 1
ATOM 636 C CA . GLY A 1 82 ? -10.252 9.533 4.238 1.00 52.75 82 GLY A CA 1
ATOM 637 C C . GLY A 1 82 ? -8.898 9.143 3.635 1.00 52.75 82 GLY A C 1
ATOM 638 O O . GLY A 1 82 ? -8.849 8.197 2.858 1.00 52.75 82 GLY A O 1
ATOM 639 N N . CYS A 1 83 ? -7.810 9.832 3.974 1.00 52.88 83 CYS A N 1
ATOM 640 C CA . CYS A 1 83 ? -6.473 9.507 3.499 1.00 52.88 83 CYS A CA 1
ATOM 641 C C . CYS A 1 83 ? -5.458 9.631 4.641 1.00 52.88 83 CYS A C 1
ATOM 643 O O . CYS A 1 83 ? -5.156 10.734 5.102 1.00 52.88 83 CYS A O 1
ATOM 645 N N . TRP A 1 84 ? -4.934 8.487 5.087 1.00 55.94 84 TRP A N 1
ATOM 646 C CA . TRP A 1 84 ? -3.765 8.428 5.959 1.00 55.94 84 TRP A CA 1
ATOM 647 C C . TRP A 1 84 ? -2.522 8.341 5.075 1.00 55.94 84 TRP A C 1
ATOM 649 O O . TRP A 1 84 ? -2.236 7.293 4.494 1.00 55.94 84 TRP A O 1
ATOM 659 N N . ALA A 1 85 ? -1.795 9.451 4.948 1.00 60.94 85 ALA A N 1
ATOM 660 C CA . ALA A 1 85 ? -0.485 9.443 4.310 1.00 60.94 85 ALA A CA 1
ATOM 661 C C . ALA A 1 85 ? 0.527 8.769 5.246 1.00 60.94 85 ALA A C 1
ATOM 663 O O . ALA A 1 85 ? 0.685 9.183 6.399 1.00 60.94 85 ALA A O 1
ATOM 664 N N . VAL A 1 86 ? 1.218 7.741 4.752 1.00 61.94 86 VAL A N 1
ATOM 665 C CA . VAL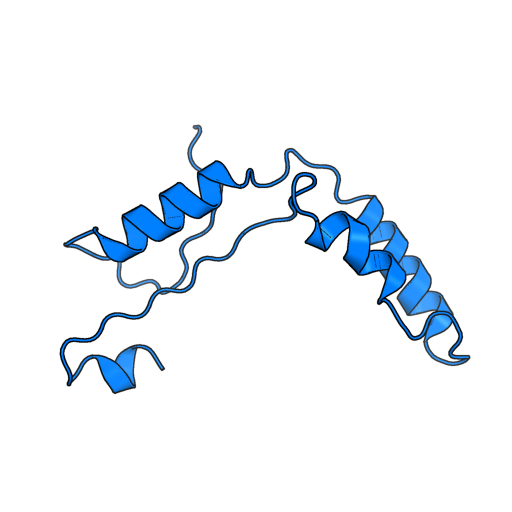 A 1 86 ? 2.340 7.141 5.479 1.00 61.94 86 VAL A CA 1
ATOM 666 C C . VAL A 1 86 ? 3.577 7.994 5.229 1.00 61.94 86 VAL A C 1
ATOM 668 O O . VAL A 1 86 ? 3.956 8.214 4.083 1.00 61.94 86 VAL A O 1
ATOM 671 N N . GLY A 1 87 ? 4.198 8.487 6.299 1.00 58.97 87 GLY A N 1
ATOM 672 C CA . GLY A 1 87 ? 5.414 9.291 6.197 1.00 58.97 87 GLY A CA 1
ATOM 673 C C . GLY A 1 87 ? 5.166 10.759 5.831 1.00 58.97 87 GLY A C 1
ATOM 674 O O . GLY A 1 87 ? 5.456 11.194 4.725 1.00 58.97 87 GLY A O 1
ATOM 675 N N . ARG A 1 88 ? 4.696 11.548 6.804 1.00 50.81 88 ARG A N 1
ATOM 676 C CA . ARG A 1 88 ? 5.236 12.881 7.148 1.00 50.81 88 ARG A CA 1
ATOM 677 C C . ARG A 1 88 ? 4.928 13.146 8.617 1.00 50.81 88 ARG A C 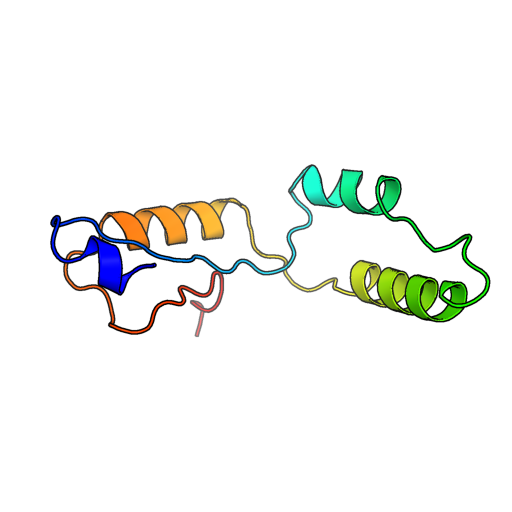1
ATOM 679 O O . ARG A 1 88 ? 3.866 13.641 8.977 1.00 50.81 88 ARG A O 1
ATOM 686 N N . GLY A 1 89 ? 5.880 12.753 9.452 1.00 45.59 89 GLY A N 1
ATOM 687 C CA . GLY A 1 89 ? 5.880 12.951 10.895 1.00 45.59 89 GLY A CA 1
ATOM 688 C C . GLY A 1 89 ? 7.314 13.069 11.395 1.00 45.59 89 GLY A C 1
ATOM 689 O O . GLY A 1 89 ? 7.769 12.224 12.151 1.00 45.59 89 GLY A O 1
ATOM 690 N N . SER A 1 90 ? 8.038 14.083 10.918 1.00 37.38 90 SER A N 1
ATOM 691 C CA . SER A 1 90 ? 9.308 14.542 11.487 1.00 37.38 90 SER A CA 1
ATOM 692 C C . SER A 1 90 ? 9.560 15.983 11.022 1.00 37.38 90 SER A C 1
ATOM 694 O O . SER A 1 90 ? 10.157 16.170 9.968 1.00 37.38 90 SER A O 1
ATOM 696 N N . ARG A 1 91 ? 9.093 16.935 11.847 1.00 34.09 91 ARG A N 1
ATOM 697 C CA . ARG A 1 91 ? 9.237 18.409 11.792 1.00 34.09 91 ARG A CA 1
ATOM 698 C C . ARG A 1 91 ? 8.746 19.130 10.539 1.00 34.09 91 ARG A C 1
ATOM 700 O O . ARG A 1 91 ? 9.324 18.951 9.451 1.00 34.09 91 ARG A O 1
#

Radius of gyration: 17.75 Å; chains: 1; bounding box: 40×27×50 Å

Secondary structure (DSSP, 8-state):
-HHHHHTTT-----EE----TTSHHHHHHTTT---TT-TTTHHHHHHHHHHHHH--SSPPPHHHHHHHHHHHHH-SS--SSS-EESS----

Sequence (91 aa):
MASEVEAFGVRVHTVLPGSSGETSFRDTALTNLRGIDDEVYDEFMRQTIVRMLKSVGPGTRSKEVAEAVWRAATDAYPRRRGCWAVGRGSR

Foldseek 3Di:
DQVVCVVVVDGDADEDFFADPPDVCLVCVVVPDDDCPPPVCVVVSVVVVVVVVVPDDPGQDPVLSVVQVVCSVPPPDDDPDRYHYRDDDDD

Organism: NCBI:txid1073196

pLDDT: mean 80.2, std 14.06, range [34.09, 93.81]